Protein AF-A0A3N4IRS9-F1 (afdb_monomer)

Foldseek 3Di:
DVVVVCCVVPVDPVVVVVVVVVVPDDPPPCVVVCPDPLNVCLVPPPPPPDDVDDDDDDDPPPPPD

Secondary structure (DSSP, 8-state):
-HHHHHHHH-SS-HHHHHHHHHHTSPTTTTHHHHTSHHHHHHHH--SSSS-S-------TTSS--

Solvent-accessible surface area (backbone atoms only — not comparable to full-atom values): 4372 Å² total; per-residue (Å²): 109,73,68,59,54,46,44,71,78,38,78,63,61,62,66,61,54,49,50,58,55,56,75,68,51,61,87,73,71,62,47,81,54,64,70,32,68,66,49,47,48,48,75,66,48,83,84,66,88,44,66,92,72,84,85,85,83,78,62,93,86,71,71,90,122

Sequence (65 aa):
EKSTVLQWLSPLEPQKRHQGVSNRRLDGTGHWFLETAEFQKWCKAEDGSVSSILFCSGDPGAGKT

pLDDT: mean 84.97, std 6.75, range [62.41, 93.69]

Mean predicted aligned error: 7.29 Å

Structure (mmCIF, N/CA/C/O backbone):
data_AF-A0A3N4IRS9-F1
#
_entry.id   AF-A0A3N4IRS9-F1
#
loop_
_atom_site.group_PDB
_atom_site.id
_atom_site.type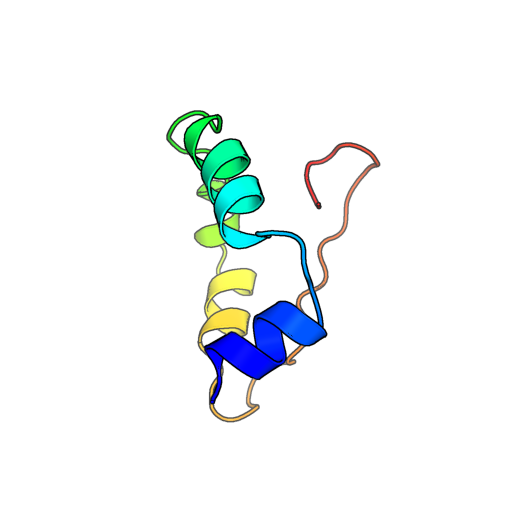_symbol
_atom_site.label_atom_id
_atom_site.label_alt_id
_atom_site.label_comp_id
_atom_site.label_asym_id
_atom_site.label_entity_id
_atom_site.label_seq_id
_atom_site.pdbx_PDB_ins_code
_atom_site.Cartn_x
_atom_site.Cartn_y
_atom_site.Cartn_z
_atom_site.occupancy
_atom_site.B_iso_or_equiv
_atom_site.auth_seq_id
_atom_site.auth_comp_id
_atom_site.auth_asym_id
_atom_site.auth_atom_id
_atom_site.pdbx_PDB_model_num
ATOM 1 N N . GLU A 1 1 ? -5.551 -12.440 23.225 1.00 62.41 1 GLU A N 1
ATOM 2 C CA . GLU A 1 1 ? -4.696 -11.239 23.392 1.00 62.41 1 GLU A CA 1
ATOM 3 C C . GLU A 1 1 ? -4.714 -10.282 22.200 1.00 62.41 1 GLU A C 1
ATOM 5 O O . GLU A 1 1 ? -5.118 -9.142 22.385 1.00 62.41 1 GLU A O 1
ATOM 10 N N . LYS A 1 2 ? -4.365 -10.705 20.972 1.00 71.50 2 LYS A N 1
ATOM 11 C CA . LYS A 1 2 ? -4.293 -9.806 19.794 1.00 71.50 2 LYS A CA 1
ATOM 12 C C . LYS A 1 2 ? -5.574 -8.995 19.527 1.00 71.50 2 LYS A C 1
ATOM 14 O O . LYS A 1 2 ? -5.494 -7.805 19.247 1.00 71.50 2 LYS A O 1
ATOM 19 N N . SER A 1 3 ? -6.750 -9.615 19.658 1.00 75.69 3 SER A N 1
ATOM 20 C CA . SER A 1 3 ? -8.038 -8.928 19.456 1.00 75.69 3 SER A CA 1
ATOM 21 C C . SER A 1 3 ? -8.299 -7.832 20.495 1.00 75.69 3 SER A C 1
ATOM 23 O O . SER A 1 3 ? -8.843 -6.789 20.156 1.00 75.69 3 SER A O 1
ATOM 25 N N . THR A 1 4 ? -7.876 -8.043 21.743 1.00 82.31 4 THR A N 1
ATOM 26 C CA . THR A 1 4 ? -8.053 -7.090 22.848 1.00 82.31 4 THR A CA 1
ATOM 27 C C . THR A 1 4 ? -7.179 -5.854 22.651 1.00 82.31 4 THR A C 1
ATOM 29 O O . THR A 1 4 ? -7.650 -4.732 22.804 1.00 82.31 4 THR A O 1
ATOM 32 N N . VAL A 1 5 ? -5.923 -6.052 22.234 1.00 85.38 5 VAL A N 1
ATOM 33 C CA . VAL A 1 5 ? -4.999 -4.953 21.906 1.00 85.38 5 VAL A CA 1
ATOM 34 C C . VAL A 1 5 ? -5.507 -4.149 20.710 1.00 85.38 5 VAL A C 1
ATOM 36 O O . VAL A 1 5 ? -5.490 -2.923 20.746 1.00 85.38 5 VAL A O 1
ATOM 39 N N . LEU A 1 6 ? -6.006 -4.820 19.666 1.00 77.25 6 LEU A N 1
ATOM 40 C CA . LEU A 1 6 ? -6.566 -4.142 18.495 1.00 77.25 6 LEU A CA 1
ATOM 41 C C . LEU A 1 6 ? -7.813 -3.325 18.841 1.00 77.25 6 LEU A C 1
ATOM 43 O O . LEU A 1 6 ? -7.925 -2.200 18.374 1.00 77.25 6 LEU A O 1
ATOM 47 N N . GLN A 1 7 ? -8.701 -3.852 19.686 1.00 82.31 7 GLN A N 1
ATOM 48 C CA . GLN A 1 7 ? -9.899 -3.140 20.135 1.00 82.31 7 GLN A CA 1
ATOM 49 C C . GLN A 1 7 ? -9.565 -1.931 21.024 1.00 82.31 7 GLN A C 1
ATOM 51 O O . GLN A 1 7 ? -10.266 -0.923 20.979 1.00 82.31 7 GLN A O 1
ATOM 56 N N . TRP A 1 8 ? -8.483 -2.010 21.804 1.00 87.12 8 TRP A N 1
ATOM 57 C CA . TRP A 1 8 ? -7.964 -0.879 22.575 1.00 87.12 8 TRP A CA 1
ATOM 58 C C . TRP A 1 8 ? -7.330 0.198 21.676 1.00 87.12 8 TRP A C 1
ATOM 60 O O . TRP A 1 8 ?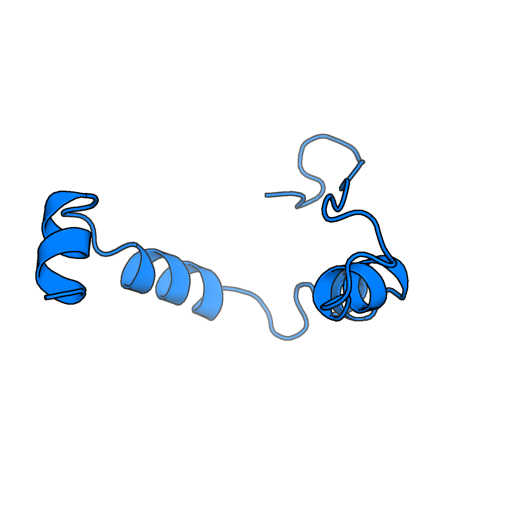 -7.612 1.380 21.852 1.00 87.12 8 TRP A O 1
ATOM 70 N N . LEU A 1 9 ? -6.519 -0.200 20.687 1.00 83.69 9 LEU A N 1
ATOM 71 C CA . LEU A 1 9 ? -5.849 0.720 19.753 1.00 83.69 9 LEU A CA 1
ATOM 72 C C . LEU A 1 9 ? -6.810 1.369 18.751 1.00 83.69 9 LEU A C 1
ATOM 74 O O . LEU A 1 9 ? -6.643 2.527 18.376 1.00 83.69 9 LEU A O 1
ATOM 78 N N . SER A 1 10 ? -7.792 0.610 18.273 1.00 81.44 10 SER A N 1
ATOM 79 C CA . SER A 1 10 ? -8.806 1.072 17.338 1.00 81.44 10 SER A CA 1
ATOM 80 C C . SER A 1 10 ? -10.148 0.472 17.748 1.00 81.44 10 SER A C 1
ATOM 82 O O . SER A 1 10 ? -10.452 -0.665 17.396 1.00 81.44 10 SER A O 1
ATOM 84 N N . PRO A 1 11 ? -10.973 1.232 18.489 1.00 77.69 11 PRO A N 1
ATOM 85 C CA . PRO A 1 11 ? -12.335 0.815 18.825 1.00 77.69 11 PRO A CA 1
ATOM 86 C C . PRO A 1 11 ? -13.223 0.689 17.583 1.00 77.69 11 PRO A C 1
ATOM 88 O O . PRO A 1 11 ? -14.258 0.027 17.606 1.00 77.69 11 PRO A O 1
ATOM 91 N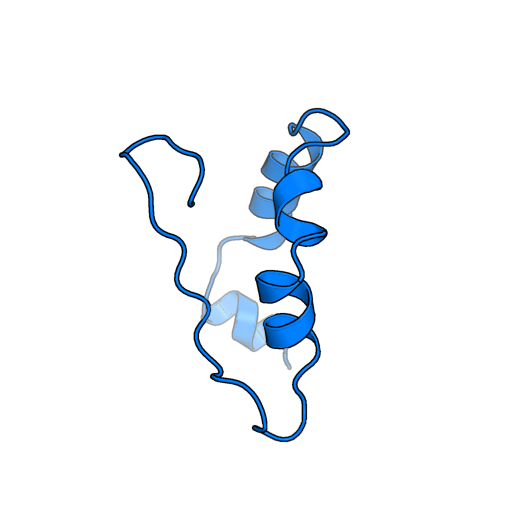 N . LEU A 1 12 ? -12.828 1.365 16.500 1.00 78.50 12 LEU A N 1
ATOM 92 C CA . LEU A 1 12 ? -13.425 1.200 15.186 1.00 78.50 12 LEU A CA 1
ATOM 93 C C . LEU A 1 12 ? -13.117 -0.201 14.663 1.00 78.50 12 LEU A C 1
ATOM 95 O O . LEU A 1 12 ? -12.113 -0.804 15.016 1.00 78.50 12 LEU A O 1
ATOM 99 N N . GLU A 1 13 ? -13.948 -0.701 13.755 1.00 81.12 13 GLU A N 1
ATOM 100 C CA . GLU A 1 13 ? -13.677 -1.951 13.049 1.00 81.12 13 GLU A CA 1
ATOM 101 C C . GLU A 1 13 ? -13.109 -1.636 11.656 1.00 81.12 13 GLU A C 1
ATOM 103 O O . GLU A 1 13 ? -13.841 -1.699 10.661 1.00 81.12 13 GLU A O 1
ATOM 108 N N . PRO A 1 14 ? -11.814 -1.267 11.532 1.00 82.00 14 PRO A N 1
ATOM 109 C CA . PRO A 1 14 ? -11.219 -0.880 10.256 1.00 82.00 14 PRO A CA 1
ATOM 110 C C . PRO A 1 14 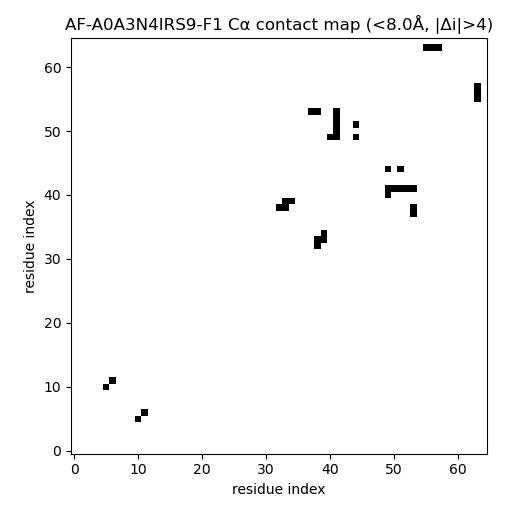? -11.340 -1.985 9.210 1.00 82.00 14 PRO A C 1
ATOM 112 O O . PRO A 1 14 ? -11.485 -1.679 8.031 1.00 82.00 14 PRO A O 1
ATOM 115 N N . GLN A 1 15 ? -11.389 -3.251 9.634 1.00 83.44 15 GLN A N 1
ATOM 116 C CA . GLN A 1 15 ? -11.642 -4.384 8.746 1.00 83.44 15 GLN A CA 1
ATOM 117 C C . GLN A 1 15 ? -13.012 -4.293 8.062 1.00 83.44 15 GLN A C 1
ATOM 119 O O . GLN A 1 15 ? -13.098 -4.475 6.850 1.00 83.44 15 GLN A O 1
ATOM 124 N N . LYS A 1 16 ? -14.076 -3.927 8.792 1.00 87.31 16 LYS A N 1
ATOM 125 C CA . LYS A 1 16 ? -15.415 -3.746 8.207 1.00 87.31 16 LYS A CA 1
ATOM 126 C C . LYS A 1 16 ? -15.445 -2.581 7.226 1.00 87.31 16 LYS A C 1
ATOM 128 O O . LYS A 1 16 ? -16.004 -2.704 6.138 1.00 87.31 16 LYS A O 1
ATOM 133 N N . ARG A 1 17 ? -14.802 -1.460 7.574 1.00 85.94 17 ARG A N 1
ATOM 134 C CA . ARG A 1 17 ? -14.682 -0.310 6.663 1.00 85.94 17 ARG A CA 1
ATOM 135 C C . ARG A 1 17 ? -13.901 -0.682 5.401 1.00 85.94 17 ARG A C 1
ATOM 137 O O . ARG A 1 17 ? -14.341 -0.353 4.304 1.00 85.94 17 ARG A O 1
ATOM 144 N N . HIS A 1 18 ? -12.776 -1.376 5.552 1.00 86.44 18 HIS A N 1
ATOM 145 C CA . HIS A 1 18 ? -11.945 -1.821 4.438 1.00 86.44 18 HIS A CA 1
ATOM 146 C C . HIS A 1 18 ? -12.703 -2.782 3.519 1.00 86.44 18 HIS A C 1
ATOM 148 O O . HIS A 1 18 ? -12.722 -2.564 2.311 1.00 86.44 18 HIS A O 1
ATOM 154 N N . GLN A 1 19 ? -13.394 -3.783 4.076 1.00 89.94 19 GLN A N 1
ATOM 155 C CA . GLN A 1 19 ? -14.249 -4.691 3.306 1.00 89.94 19 GLN A CA 1
ATOM 156 C C . GLN A 1 19 ? -15.357 -3.937 2.568 1.00 89.94 19 GLN A C 1
ATOM 158 O O . GLN A 1 19 ? -15.557 -4.164 1.381 1.00 89.94 19 GLN A O 1
ATOM 163 N N . GLY A 1 20 ? -16.032 -2.990 3.226 1.00 91.94 20 GLY A N 1
ATOM 164 C CA . GLY A 1 20 ? -17.071 -2.178 2.590 1.00 91.94 20 GLY A CA 1
ATOM 165 C C . GLY A 1 20 ? -16.560 -1.367 1.396 1.00 91.94 20 GLY A C 1
ATOM 166 O O . GLY A 1 20 ? -17.234 -1.292 0.373 1.00 91.94 20 GLY A O 1
ATOM 167 N N . VAL A 1 21 ? -15.358 -0.790 1.497 1.00 87.75 21 VAL A N 1
ATOM 168 C CA . VAL A 1 21 ? -14.705 -0.103 0.369 1.00 87.75 21 VAL A CA 1
ATOM 169 C C . VAL A 1 21 ? -14.269 -1.104 -0.700 1.00 87.75 21 VAL A C 1
ATOM 171 O O . VAL A 1 21 ? -14.486 -0.861 -1.882 1.00 87.75 21 VAL A O 1
ATOM 174 N N . SER A 1 22 ? -13.702 -2.242 -0.296 1.00 86.44 22 SER A N 1
ATOM 175 C CA . SER A 1 22 ? -13.234 -3.280 -1.213 1.00 86.44 22 SER A CA 1
ATOM 176 C C . SER A 1 22 ? -14.352 -3.840 -2.076 1.00 86.44 22 SER A C 1
ATOM 178 O O . SER A 1 22 ? -14.205 -3.907 -3.290 1.00 86.44 22 SER A O 1
ATOM 180 N N . ASN A 1 23 ? -15.488 -4.161 -1.462 1.00 90.75 23 ASN A N 1
ATOM 181 C CA . ASN A 1 23 ? -16.646 -4.734 -2.143 1.00 90.75 23 ASN A CA 1
ATOM 182 C C . ASN A 1 23 ? -17.322 -3.747 -3.107 1.00 90.75 23 ASN A C 1
ATOM 184 O O . ASN A 1 23 ? -18.103 -4.162 -3.954 1.00 90.75 23 ASN A O 1
ATOM 188 N N . ARG A 1 24 ? -17.059 -2.442 -2.964 1.00 90.69 24 ARG A N 1
ATOM 189 C CA . ARG A 1 24 ? -17.577 -1.395 -3.857 1.00 90.69 24 ARG A CA 1
ATOM 190 C C . ARG A 1 24 ? -16.680 -1.131 -5.063 1.00 90.69 24 ARG A C 1
ATOM 192 O O . ARG A 1 24 ? -17.097 -0.398 -5.955 1.00 90.69 24 ARG A O 1
ATOM 199 N N . ARG A 1 25 ? -15.451 -1.656 -5.084 1.00 87.56 25 ARG A N 1
ATOM 200 C CA . ARG A 1 25 ? -14.561 -1.500 -6.237 1.00 87.56 25 ARG A CA 1
ATOM 201 C C . ARG A 1 25 ? -15.121 -2.285 -7.417 1.00 87.56 25 ARG A C 1
ATOM 203 O O . ARG A 1 25 ? -15.636 -3.385 -7.242 1.00 87.56 25 ARG A O 1
ATOM 210 N N . LEU A 1 26 ? -15.002 -1.714 -8.613 1.00 90.12 26 LEU A N 1
ATOM 211 C CA . LEU A 1 26 ? -15.285 -2.454 -9.835 1.00 90.12 26 LEU A CA 1
ATOM 212 C C . LEU A 1 26 ? -14.275 -3.597 -9.957 1.00 90.12 26 LEU A C 1
ATOM 214 O O . LEU A 1 26 ? -13.104 -3.429 -9.596 1.00 90.12 26 LEU A O 1
ATOM 218 N N . ASP A 1 27 ? -14.719 -4.736 -10.476 1.00 90.69 27 ASP A N 1
ATOM 219 C CA . ASP A 1 27 ? -13.814 -5.839 -10.768 1.00 90.69 27 ASP A CA 1
ATOM 220 C C . ASP A 1 27 ? -12.657 -5.371 -11.666 1.00 90.69 27 ASP A C 1
ATOM 222 O O . ASP A 1 27 ? -12.807 -4.459 -12.482 1.00 90.69 27 ASP A O 1
ATOM 226 N N . GLY A 1 28 ? -11.463 -5.917 -11.458 1.00 87.81 28 GLY A N 1
ATOM 227 C CA . GLY A 1 28 ? -10.270 -5.439 -12.161 1.00 87.81 28 GLY A CA 1
ATOM 228 C C . GLY A 1 28 ? -9.591 -4.196 -11.551 1.00 87.81 28 GLY A C 1
ATOM 229 O O . GLY A 1 28 ? -8.421 -3.953 -11.850 1.00 87.81 28 GLY A O 1
ATOM 230 N N . THR A 1 29 ? -10.242 -3.433 -10.660 1.00 88.38 29 THR A N 1
ATOM 231 C CA . THR A 1 29 ? -9.659 -2.199 -10.087 1.00 88.38 29 THR A CA 1
ATOM 232 C C . THR A 1 29 ? -8.324 -2.470 -9.390 1.00 88.38 29 THR A C 1
ATOM 234 O O . THR A 1 29 ? -8.249 -3.252 -8.446 1.00 88.38 29 THR A O 1
ATOM 237 N N . GLY A 1 30 ? -7.277 -1.768 -9.825 1.00 86.19 30 GLY A N 1
ATOM 238 C CA . GLY A 1 30 ? -5.941 -1.838 -9.231 1.00 86.19 30 GLY A CA 1
ATOM 239 C C . GLY A 1 30 ? -5.048 -2.965 -9.759 1.00 86.19 30 GLY A C 1
ATOM 240 O O . GLY A 1 30 ? -3.850 -2.916 -9.494 1.00 86.19 30 GLY A O 1
ATOM 241 N N . HIS A 1 31 ? -5.562 -3.917 -10.554 1.00 91.38 31 HIS A N 1
ATOM 242 C CA . HIS A 1 31 ? -4.734 -4.994 -11.128 1.00 91.38 31 HIS A CA 1
ATOM 243 C C . HIS A 1 31 ? -3.557 -4.450 -11.939 1.00 91.38 31 HIS A C 1
ATOM 245 O O . HIS A 1 31 ? -2.434 -4.904 -11.752 1.00 91.38 31 HIS A O 1
ATOM 251 N N . TRP A 1 32 ? -3.789 -3.397 -12.731 1.00 88.56 32 TRP A N 1
ATOM 252 C CA . TRP A 1 32 ? -2.744 -2.745 -13.527 1.00 88.56 32 TRP A CA 1
ATOM 253 C C . TRP A 1 32 ? -1.521 -2.322 -12.697 1.00 88.56 32 TRP A C 1
ATOM 255 O O . TRP A 1 32 ? -0.408 -2.334 -13.207 1.00 88.56 32 TRP A O 1
ATOM 265 N N . PHE A 1 33 ? -1.719 -1.953 -11.425 1.00 90.25 33 PHE A N 1
ATOM 266 C CA . PHE A 1 33 ? -0.652 -1.567 -10.505 1.00 90.25 33 PHE A CA 1
ATOM 267 C C . PHE A 1 33 ? -0.048 -2.786 -9.801 1.00 90.25 33 PHE A C 1
ATOM 269 O O . PHE A 1 33 ? 1.172 -2.898 -9.691 1.00 90.25 33 PHE A O 1
ATOM 276 N N . LEU A 1 34 ? -0.893 -3.716 -9.346 1.00 91.12 34 LEU A N 1
ATOM 277 C CA . LEU A 1 34 ? -0.450 -4.920 -8.639 1.00 91.12 34 LEU A CA 1
ATOM 278 C C . LEU A 1 34 ? 0.403 -5.833 -9.526 1.00 91.12 34 LEU A C 1
ATOM 280 O O . LEU A 1 34 ? 1.254 -6.553 -9.016 1.00 91.12 34 LEU A O 1
ATOM 284 N N . GLU A 1 35 ? 0.210 -5.792 -10.840 1.00 93.69 35 GLU A N 1
ATOM 285 C CA . GLU A 1 35 ? 0.979 -6.577 -11.810 1.00 93.69 35 GLU A CA 1
ATOM 286 C C . GLU A 1 35 ? 2.311 -5.924 -12.210 1.00 93.69 35 GLU A C 1
ATOM 288 O O . GLU A 1 35 ? 3.120 -6.547 -12.900 1.00 93.69 35 GLU A O 1
ATOM 293 N N . THR A 1 36 ? 2.587 -4.697 -11.754 1.00 92.19 36 THR A N 1
ATOM 294 C CA . THR A 1 36 ? 3.858 -4.022 -12.050 1.00 92.19 36 THR A CA 1
ATOM 295 C C . THR A 1 36 ? 5.040 -4.757 -11.419 1.00 92.19 36 THR A C 1
ATOM 297 O O . THR A 1 36 ? 4.964 -5.293 -10.307 1.00 92.19 36 THR A O 1
ATOM 300 N N . ALA A 1 37 ? 6.175 -4.772 -12.121 1.00 91.06 37 ALA A N 1
ATOM 301 C CA . ALA A 1 37 ? 7.386 -5.421 -11.627 1.00 91.06 37 ALA A CA 1
ATOM 302 C C . ALA A 1 37 ? 7.901 -4.741 -10.350 1.00 91.06 37 ALA A C 1
ATOM 304 O O . ALA A 1 37 ? 8.449 -5.402 -9.472 1.00 91.06 37 ALA A O 1
ATOM 305 N N . GLU A 1 38 ? 7.707 -3.431 -10.244 1.00 90.25 38 GLU A N 1
ATOM 306 C CA . GLU A 1 38 ? 8.033 -2.587 -9.104 1.00 90.25 38 GLU A CA 1
ATOM 307 C C . GLU A 1 38 ? 7.271 -3.043 -7.860 1.00 90.25 38 GLU A C 1
ATOM 309 O O . GLU A 1 38 ? 7.895 -3.353 -6.842 1.00 90.25 38 GLU A O 1
ATOM 314 N N . PHE A 1 39 ? 5.941 -3.160 -7.959 1.00 90.88 39 PHE A N 1
ATOM 315 C CA . PHE A 1 39 ? 5.111 -3.629 -6.853 1.00 90.88 39 PHE A CA 1
ATOM 316 C C . PHE A 1 39 ? 5.468 -5.063 -6.458 1.00 90.88 39 PHE A C 1
ATOM 318 O O . PHE A 1 39 ? 5.661 -5.353 -5.279 1.00 90.88 39 PHE A O 1
ATOM 325 N N . GLN A 1 40 ? 5.603 -5.963 -7.435 1.00 91.50 40 GLN A N 1
ATOM 326 C CA . GLN A 1 40 ? 5.900 -7.373 -7.176 1.00 91.50 40 GLN A CA 1
ATOM 327 C C . GLN A 1 40 ? 7.268 -7.570 -6.513 1.00 91.50 40 GLN A C 1
ATOM 329 O O . GLN A 1 40 ? 7.384 -8.377 -5.590 1.00 91.50 40 GLN A O 1
ATOM 334 N N . LYS A 1 41 ? 8.296 -6.829 -6.947 1.00 89.62 41 LYS A N 1
ATOM 335 C CA . LYS A 1 41 ? 9.632 -6.863 -6.333 1.00 89.62 41 LYS A CA 1
ATOM 336 C C . LYS A 1 41 ? 9.603 -6.320 -4.911 1.00 89.62 41 LYS A C 1
ATOM 338 O O . LYS A 1 41 ? 10.148 -6.959 -4.021 1.00 89.62 41 LYS A O 1
ATOM 343 N N . TRP A 1 42 ? 8.947 -5.181 -4.696 1.00 91.69 42 TRP A N 1
ATOM 344 C CA . TRP A 1 42 ? 8.800 -4.600 -3.363 1.00 91.69 42 TRP A CA 1
ATOM 345 C C . TRP A 1 42 ? 8.044 -5.536 -2.409 1.00 91.69 42 TRP A C 1
ATOM 347 O O . TRP A 1 42 ? 8.483 -5.756 -1.286 1.00 91.69 42 TRP A O 1
ATOM 357 N N . CYS A 1 43 ? 6.942 -6.139 -2.864 1.00 90.12 43 CYS A N 1
ATOM 358 C CA . CYS A 1 43 ? 6.080 -6.974 -2.028 1.00 90.12 43 CYS A CA 1
ATOM 359 C C . CYS A 1 43 ? 6.719 -8.318 -1.637 1.00 90.12 43 CYS A C 1
ATOM 361 O O . CYS A 1 43 ? 6.385 -8.862 -0.588 1.00 90.12 43 CYS A O 1
ATOM 363 N N . LYS A 1 44 ? 7.585 -8.882 -2.490 1.00 87.19 44 LYS A N 1
ATOM 364 C CA . LYS A 1 44 ? 8.187 -10.217 -2.296 1.00 87.19 44 LYS A CA 1
ATOM 365 C C . LYS A 1 44 ? 9.598 -10.184 -1.7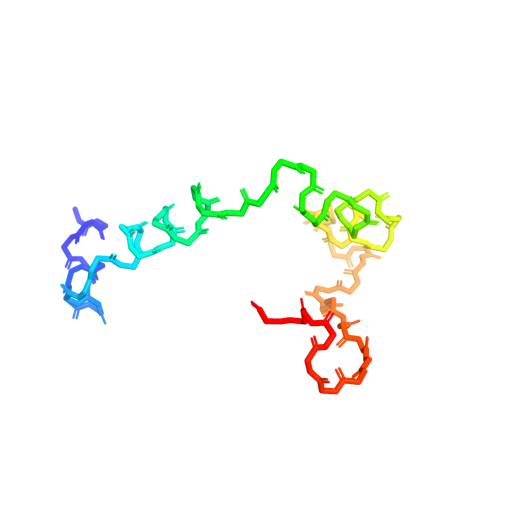12 1.00 87.19 44 LYS A C 1
ATOM 367 O O . LYS A 1 44 ? 10.172 -11.243 -1.478 1.00 87.19 44 LYS A O 1
ATOM 372 N N . ALA A 1 45 ? 10.188 -9.007 -1.529 1.00 81.75 45 ALA A N 1
ATOM 373 C CA . ALA A 1 45 ? 11.528 -8.896 -0.974 1.00 81.75 45 ALA A CA 1
ATOM 374 C C . ALA A 1 45 ? 11.507 -9.186 0.533 1.00 81.75 45 ALA A C 1
ATOM 376 O O . ALA A 1 45 ? 11.151 -8.331 1.340 1.00 81.75 45 ALA A O 1
ATOM 377 N N . GLU A 1 46 ? 11.891 -10.405 0.907 1.00 68.50 46 GLU A N 1
ATOM 378 C CA . GLU A 1 46 ? 11.962 -10.851 2.306 1.00 68.50 46 GLU A CA 1
ATOM 379 C C . GLU A 1 46 ? 13.356 -10.644 2.928 1.00 68.50 46 GLU A C 1
ATOM 381 O O . GLU A 1 46 ? 13.488 -10.569 4.146 1.00 68.50 46 GLU A O 1
ATOM 386 N N . ASP A 1 47 ? 14.398 -10.511 2.102 1.00 74.19 47 ASP A N 1
ATOM 387 C CA . ASP A 1 47 ? 15.812 -10.532 2.507 1.00 74.19 47 ASP A CA 1
ATOM 388 C C . ASP A 1 47 ? 16.496 -9.151 2.507 1.00 74.19 47 ASP A C 1
ATOM 390 O O . ASP A 1 47 ? 17.702 -9.048 2.730 1.00 74.19 47 ASP A O 1
ATOM 394 N N . GLY A 1 48 ? 15.742 -8.077 2.254 1.00 68.44 48 GLY A N 1
ATOM 395 C CA . GLY A 1 48 ? 16.278 -6.714 2.193 1.00 68.44 48 GLY A CA 1
ATOM 396 C C . GLY A 1 48 ? 17.073 -6.390 0.921 1.00 68.44 48 GLY A C 1
ATOM 397 O O . GLY A 1 48 ? 17.691 -5.330 0.850 1.00 68.44 48 GLY A O 1
ATOM 398 N N . SER A 1 49 ? 17.036 -7.254 -0.102 1.00 77.62 49 SER A N 1
ATOM 399 C CA . SER A 1 49 ? 17.651 -6.999 -1.418 1.00 77.62 49 SER A CA 1
ATOM 400 C C . SER A 1 49 ? 16.978 -5.872 -2.217 1.00 77.62 49 SER A C 1
ATOM 402 O O . SER A 1 49 ? 17.540 -5.367 -3.191 1.00 77.62 49 SER A O 1
ATOM 404 N N . VAL A 1 50 ? 15.783 -5.447 -1.799 1.00 77.81 50 VAL A N 1
ATOM 405 C CA . VAL A 1 50 ? 15.005 -4.355 -2.392 1.00 77.81 50 VAL A CA 1
ATOM 4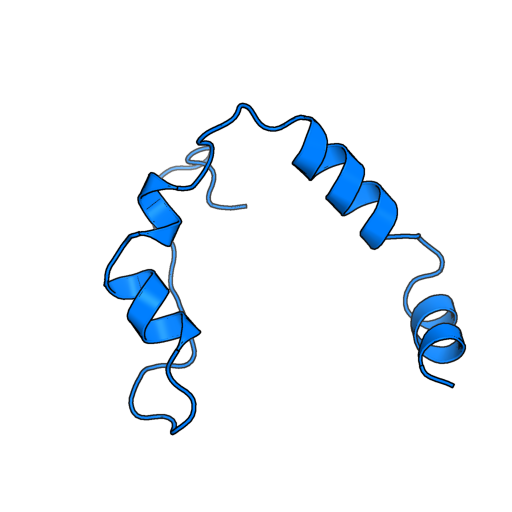06 C C . VAL A 1 50 ? 14.638 -3.353 -1.299 1.00 77.81 50 VAL A C 1
ATOM 408 O O . VAL A 1 50 ? 14.391 -3.729 -0.153 1.00 77.81 50 VAL A O 1
ATOM 411 N N . SER A 1 51 ? 14.581 -2.067 -1.661 1.00 79.81 51 SER A N 1
ATOM 412 C CA . SER A 1 51 ? 14.055 -1.007 -0.794 1.00 79.81 51 SER A CA 1
ATOM 413 C C . SER A 1 51 ? 12.714 -1.418 -0.185 1.00 79.81 51 SER A C 1
ATOM 415 O O . SER A 1 51 ? 11.795 -1.796 -0.907 1.00 79.81 51 SER A O 1
ATOM 417 N N . SER A 1 52 ? 12.568 -1.258 1.129 1.00 83.56 52 SER A N 1
ATOM 418 C CA . SER A 1 52 ? 11.301 -1.495 1.836 1.00 83.56 52 SER A CA 1
ATOM 419 C C . SER A 1 52 ? 10.250 -0.407 1.571 1.00 83.56 52 SER A C 1
ATOM 421 O O . SER A 1 52 ? 9.128 -0.491 2.067 1.00 83.56 52 SER A O 1
ATOM 423 N N . ILE A 1 53 ? 10.593 0.621 0.788 1.00 87.56 53 ILE A N 1
ATOM 424 C CA . ILE A 1 53 ? 9.722 1.747 0.445 1.00 87.56 53 ILE A CA 1
ATOM 425 C C . ILE A 1 53 ? 9.291 1.626 -1.017 1.00 87.56 53 ILE A C 1
ATOM 427 O O . ILE A 1 53 ? 10.137 1.654 -1.914 1.00 87.56 53 ILE A O 1
ATOM 431 N N . LEU A 1 54 ? 7.976 1.579 -1.242 1.00 89.69 54 LEU A N 1
ATOM 432 C CA . LEU A 1 54 ? 7.358 1.769 -2.550 1.00 89.69 54 LEU A CA 1
ATOM 433 C C . LEU A 1 54 ? 6.828 3.197 -2.653 1.00 89.69 54 LEU A C 1
ATOM 435 O O . LEU A 1 54 ? 5.948 3.600 -1.892 1.00 89.69 54 LEU A O 1
ATOM 439 N N . PHE A 1 55 ? 7.375 3.969 -3.588 1.00 88.31 55 PHE A N 1
ATOM 440 C CA . PHE A 1 55 ? 6.957 5.346 -3.809 1.00 88.31 55 PHE A CA 1
ATOM 441 C C . PHE A 1 55 ? 5.956 5.427 -4.963 1.00 88.31 55 PHE A C 1
ATOM 443 O O . PHE A 1 55 ? 6.308 5.188 -6.116 1.00 88.31 5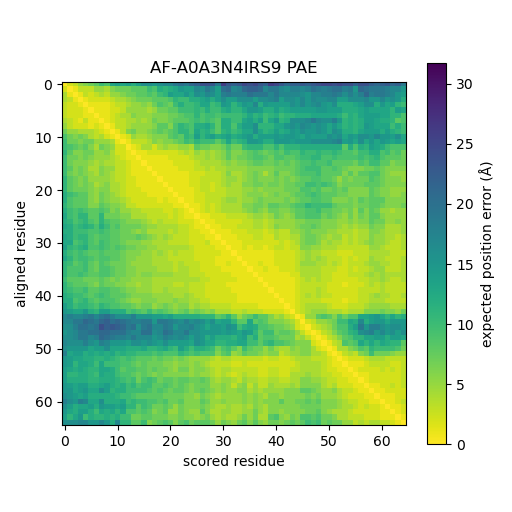5 PHE A O 1
ATOM 450 N N . CYS A 1 56 ? 4.713 5.792 -4.652 1.00 89.31 56 CYS A N 1
ATOM 451 C CA . CYS A 1 56 ? 3.667 6.018 -5.647 1.00 89.31 56 CYS A CA 1
ATOM 452 C C . CYS A 1 56 ? 3.604 7.512 -5.992 1.00 89.31 56 CYS A C 1
ATOM 454 O O . CYS A 1 56 ? 3.189 8.321 -5.161 1.00 89.31 56 CYS A O 1
ATOM 456 N N . SER A 1 57 ? 3.996 7.892 -7.208 1.00 89.69 57 SER A N 1
ATOM 457 C CA . SER A 1 57 ? 3.944 9.275 -7.704 1.00 89.69 57 SER A CA 1
ATOM 458 C C . SER A 1 57 ? 2.780 9.490 -8.680 1.00 89.69 57 SER A C 1
ATOM 460 O O . SER A 1 57 ? 2.248 8.545 -9.256 1.00 89.69 57 SER A O 1
ATOM 462 N N . GLY A 1 58 ? 2.326 10.739 -8.820 1.00 88.06 58 GLY A N 1
ATOM 463 C CA . GLY A 1 58 ? 1.281 11.126 -9.776 1.00 88.06 58 GLY A CA 1
ATOM 464 C C . GLY A 1 58 ? 0.420 12.290 -9.290 1.00 88.06 58 GLY A C 1
ATOM 465 O O . GLY A 1 58 ? 0.539 12.728 -8.141 1.00 88.06 58 GLY A O 1
ATOM 466 N N . ASP A 1 59 ? -0.509 12.735 -10.129 1.00 93.19 59 ASP A N 1
ATOM 467 C CA . ASP A 1 59 ? -1.354 13.900 -9.853 1.00 93.19 59 ASP A CA 1
ATOM 468 C C . ASP A 1 59 ? -2.354 13.673 -8.704 1.00 93.19 59 ASP A C 1
ATOM 470 O O . ASP A 1 59 ? -2.718 12.527 -8.389 1.00 93.19 59 ASP A O 1
ATOM 474 N N . PRO A 1 60 ? -2.812 14.740 -8.025 1.00 92.38 60 PRO A N 1
ATOM 475 C CA . PRO A 1 60 ? -3.921 14.648 -7.081 1.00 92.38 60 PRO A CA 1
ATOM 476 C C . PRO A 1 60 ? -5.133 13.956 -7.722 1.00 92.38 60 PRO A C 1
ATOM 478 O O . PRO A 1 60 ? -5.513 14.262 -8.846 1.00 92.38 60 PRO A O 1
ATOM 481 N N . GLY A 1 61 ? -5.732 12.994 -7.016 1.00 84.56 61 GLY A N 1
ATOM 482 C CA . GLY A 1 61 ? -6.861 12.214 -7.540 1.00 84.56 61 GLY A CA 1
ATOM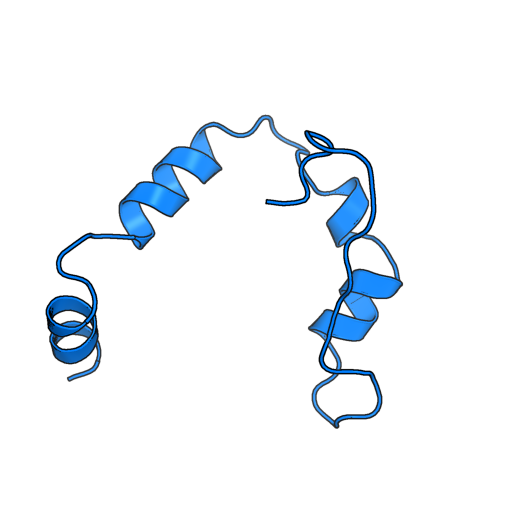 483 C C . GLY A 1 61 ? -6.488 10.999 -8.400 1.00 84.56 61 GLY A C 1
ATOM 484 O O . GLY A 1 61 ? -7.372 10.212 -8.714 1.00 84.56 61 GLY A O 1
ATOM 485 N N . ALA A 1 62 ? -5.205 10.752 -8.694 1.00 84.62 62 ALA A N 1
ATOM 486 C CA . ALA A 1 62 ? -4.755 9.585 -9.472 1.00 84.62 62 ALA A CA 1
ATOM 487 C C . ALA A 1 62 ? -4.921 8.212 -8.769 1.00 84.62 62 ALA A C 1
ATOM 489 O O . ALA A 1 62 ? -4.420 7.208 -9.261 1.00 84.62 62 ALA A O 1
ATOM 490 N N . GLY A 1 63 ? -5.578 8.152 -7.605 1.00 79.12 63 GLY A N 1
ATOM 491 C CA . GLY A 1 63 ? -5.838 6.886 -6.905 1.00 79.12 63 GLY A CA 1
ATOM 492 C C . GLY A 1 63 ? -4.645 6.308 -6.136 1.00 79.12 63 GLY A C 1
ATOM 493 O O . GLY A 1 63 ? -4.562 5.101 -5.957 1.00 79.12 63 GLY A O 1
ATOM 494 N N . LYS A 1 64 ? -3.719 7.159 -5.671 1.00 84.31 64 LYS A N 1
ATOM 495 C CA . LYS A 1 64 ? -2.581 6.747 -4.821 1.00 84.31 64 LYS A CA 1
ATOM 496 C C . LYS A 1 64 ? -2.970 6.350 -3.383 1.00 84.31 64 LYS A C 1
ATOM 498 O O . LYS A 1 64 ? -2.115 5.85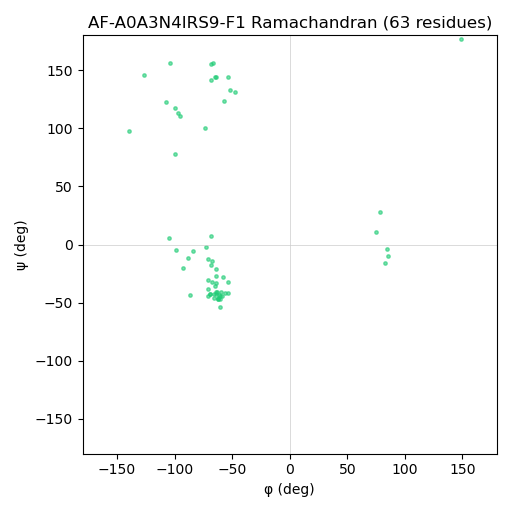0 -2.660 1.00 84.31 64 LYS A O 1
ATOM 503 N N . THR A 1 65 ? -4.198 6.648 -2.950 1.00 71.44 65 THR A N 1
ATOM 504 C CA . THR A 1 65 ? -4.733 6.422 -1.591 1.00 71.44 65 THR A CA 1
ATOM 505 C C . THR A 1 65 ? -5.855 5.403 -1.648 1.00 71.44 65 THR A C 1
ATOM 507 O O . THR A 1 65 ? -5.878 4.514 -0.771 1.00 71.44 65 THR A O 1
#

Organism: NCBI:txid1336337

Radius of gyration: 15.87 Å; Cα contacts (8 Å, |Δi|>4): 19; chains: 1; bounding box: 35×26×37 Å

InterPro domains:
  IPR056884 Nephrocystin 3-like, N-terminal [PF24883] (28-65)